Protein AF-A0A1D6JXZ4-F1 (afdb_monomer_lite)

pLDDT: mean 78.49, std 19.53, range [36.81, 97.44]

InterPro domains:
  IPR023214 HAD superfamily [G3DSA:3.40.50.1000] (1-34)
  IPR023214 HAD superfamily [G3DSA:3.40.50.1000] (35-89)
  IPR036412 HAD-like superfamily [SSF56784] (4-90)

Structure (mmCIF, N/CA/C/O backbone):
data_AF-A0A1D6JXZ4-F1
#
_entry.id   AF-A0A1D6JXZ4-F1
#
loop_
_atom_site.group_PDB
_atom_site.id
_atom_site.type_symbol
_atom_site.label_atom_id
_atom_site.label_alt_id
_atom_site.label_comp_id
_atom_site.label_asym_id
_atom_site.label_entity_id
_atom_site.label_seq_id
_atom_site.pdbx_PDB_ins_code
_atom_site.Cartn_x
_atom_site.Cartn_y
_atom_site.Cartn_z
_atom_site.occupancy
_atom_site.B_iso_or_equiv
_atom_site.auth_seq_id
_atom_site.auth_comp_id
_atom_site.auth_asym_id
_atom_site.auth_atom_id
_atom_site.pdbx_PDB_model_num
ATOM 1 N N . MET A 1 1 ? 16.471 -0.817 -5.399 1.00 78.06 1 MET A N 1
ATOM 2 C CA . MET A 1 1 ? 15.579 -1.460 -6.419 1.00 78.06 1 MET A CA 1
ATOM 3 C C . MET A 1 1 ? 15.752 -2.975 -6.633 1.00 78.06 1 MET A C 1
ATOM 5 O O . MET A 1 1 ? 14.741 -3.645 -6.815 1.00 78.06 1 MET A O 1
ATOM 9 N N . VAL A 1 2 ? 16.972 -3.546 -6.644 1.00 85.94 2 VAL A N 1
ATOM 10 C CA . VAL A 1 2 ? 17.235 -4.952 -7.070 1.00 85.94 2 VAL A CA 1
ATOM 11 C C . VAL A 1 2 ? 16.338 -5.997 -6.388 1.00 85.94 2 VAL A C 1
ATOM 13 O O . VAL A 1 2 ? 15.862 -6.926 -7.038 1.00 85.94 2 VAL A O 1
ATOM 16 N N . HIS A 1 3 ? 16.081 -5.846 -5.087 1.00 90.06 3 HIS A N 1
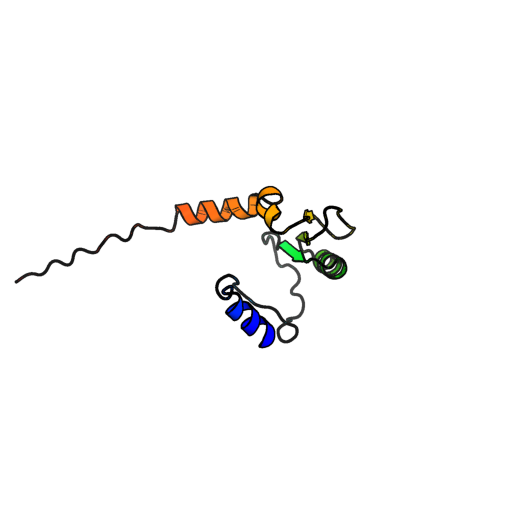ATOM 17 C CA . HIS A 1 3 ? 15.241 -6.784 -4.341 1.00 90.06 3 HIS A CA 1
ATOM 18 C C . HIS A 1 3 ? 13.760 -6.719 -4.742 1.00 90.06 3 HIS A C 1
ATOM 20 O O . HIS A 1 3 ? 13.152 -7.769 -4.940 1.00 90.06 3 HIS A O 1
ATOM 26 N N . ALA A 1 4 ? 13.202 -5.516 -4.909 1.00 90.44 4 ALA A N 1
ATOM 27 C CA . ALA A 1 4 ? 11.794 -5.319 -5.262 1.00 90.44 4 ALA A CA 1
ATOM 28 C C . ALA A 1 4 ? 11.486 -5.872 -6.660 1.00 90.44 4 ALA A C 1
ATOM 30 O O . ALA A 1 4 ? 10.597 -6.705 -6.811 1.00 90.44 4 ALA A O 1
ATOM 31 N N . VAL A 1 5 ? 12.303 -5.516 -7.657 1.00 91.69 5 VAL A N 1
ATOM 32 C CA . VAL A 1 5 ? 12.151 -6.013 -9.036 1.00 91.69 5 VAL A CA 1
ATOM 33 C C . VAL A 1 5 ? 12.240 -7.541 -9.087 1.00 91.69 5 VAL A C 1
ATOM 35 O O . VAL A 1 5 ? 11.439 -8.199 -9.746 1.00 91.69 5 VAL A O 1
ATOM 38 N N . ARG A 1 6 ? 13.177 -8.142 -8.339 1.00 94.50 6 ARG A N 1
ATOM 39 C CA . ARG A 1 6 ? 13.300 -9.605 -8.267 1.00 94.50 6 ARG A CA 1
ATOM 40 C C . ARG A 1 6 ? 12.063 -10.270 -7.655 1.00 94.50 6 ARG A C 1
ATOM 42 O O . ARG A 1 6 ? 11.734 -11.384 -8.058 1.00 94.50 6 ARG A O 1
ATOM 49 N N . ALA A 1 7 ? 11.424 -9.639 -6.672 1.00 95.06 7 ALA A N 1
ATOM 50 C CA . ALA A 1 7 ? 10.200 -10.151 -6.065 1.00 95.06 7 ALA A CA 1
ATOM 51 C C . ALA A 1 7 ? 9.018 -10.063 -7.042 1.00 95.06 7 ALA A C 1
ATOM 53 O O . ALA A 1 7 ? 8.380 -11.083 -7.286 1.00 95.06 7 ALA A O 1
ATOM 54 N N . LEU A 1 8 ? 8.799 -8.902 -7.669 1.00 95.25 8 LEU A N 1
ATOM 55 C CA . LEU A 1 8 ? 7.722 -8.695 -8.647 1.00 95.25 8 LEU A CA 1
ATOM 56 C C . LEU A 1 8 ? 7.808 -9.678 -9.816 1.00 95.25 8 LEU A C 1
ATOM 58 O O . LEU A 1 8 ? 6.818 -10.327 -10.140 1.00 95.25 8 LEU A O 1
ATOM 62 N N . LYS A 1 9 ? 9.012 -9.897 -10.355 1.00 95.62 9 LYS A N 1
ATOM 63 C CA . LYS A 1 9 ? 9.246 -10.885 -11.416 1.00 95.62 9 LYS A CA 1
ATOM 64 C C . LYS A 1 9 ? 8.884 -12.313 -11.007 1.00 95.62 9 LYS A C 1
ATOM 66 O O . LYS A 1 9 ? 8.389 -13.095 -11.808 1.00 95.62 9 LYS A O 1
ATOM 71 N N . ARG A 1 10 ? 9.153 -12.693 -9.755 1.00 97.12 10 ARG A N 1
ATOM 72 C CA . ARG A 1 10 ? 8.805 -14.032 -9.242 1.00 97.12 10 ARG A CA 1
ATOM 73 C C . ARG A 1 10 ? 7.308 -14.202 -9.017 1.00 97.12 10 ARG A C 1
ATOM 75 O O . ARG A 1 10 ? 6.833 -15.330 -9.071 1.00 97.12 10 ARG A O 1
ATOM 82 N N . LEU A 1 11 ? 6.613 -13.106 -8.730 1.00 97.00 11 LEU A N 1
ATOM 83 C CA . LEU A 1 11 ? 5.168 -13.077 -8.538 1.00 97.00 11 LEU A CA 1
ATOM 84 C C . LEU A 1 11 ? 4.404 -12.880 -9.855 1.00 97.00 11 LEU A C 1
ATOM 86 O O . LEU A 1 11 ? 3.199 -13.094 -9.867 1.00 97.00 11 LEU A O 1
ATOM 90 N N . GLY A 1 12 ? 5.087 -12.508 -10.944 1.00 96.25 12 GLY A N 1
ATOM 91 C CA . GLY A 1 12 ? 4.457 -12.210 -12.232 1.00 96.25 12 GLY A CA 1
ATOM 92 C C . GLY A 1 12 ? 3.639 -10.918 -12.210 1.00 96.25 12 GLY A C 1
ATOM 93 O O . GLY A 1 12 ? 2.596 -10.864 -12.840 1.00 96.25 12 GLY 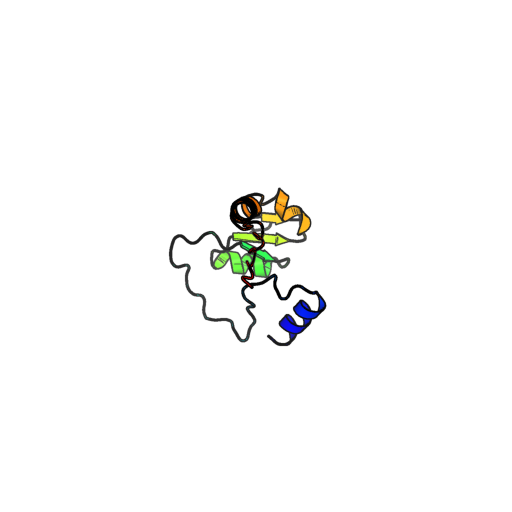A O 1
ATOM 94 N N . LEU A 1 13 ? 4.083 -9.914 -11.444 1.00 96.50 13 LEU A N 1
ATOM 95 C CA . LEU A 1 13 ? 3.387 -8.630 -11.254 1.00 96.50 13 LEU A CA 1
ATOM 96 C C . LEU A 1 13 ? 4.180 -7.445 -11.827 1.00 96.50 13 LEU A C 1
ATOM 98 O O . LEU A 1 13 ? 4.053 -6.317 -11.367 1.00 96.50 13 LEU A O 1
ATOM 102 N N . GLU A 1 14 ? 5.101 -7.704 -12.747 1.00 92.62 14 GLU A N 1
ATOM 103 C CA . GLU A 1 14 ? 6.050 -6.700 -13.245 1.00 92.62 14 GLU A CA 1
ATOM 104 C C . GLU A 1 14 ? 5.438 -5.690 -14.226 1.00 92.62 14 GLU A C 1
ATOM 106 O O . GLU A 1 14 ? 5.997 -4.615 -14.410 1.00 92.62 14 GLU A O 1
ATOM 111 N N . ASP A 1 15 ? 4.284 -6.013 -14.801 1.00 92.75 15 ASP A N 1
ATOM 112 C CA . ASP A 1 15 ? 3.483 -5.186 -15.710 1.00 92.75 15 ASP A CA 1
ATOM 113 C C . ASP A 1 15 ? 2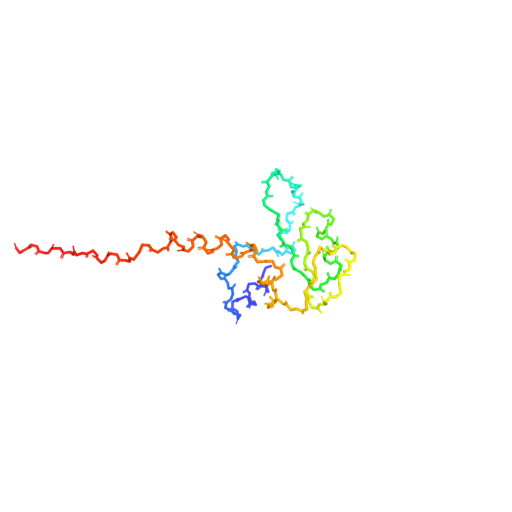.323 -4.456 -15.013 1.00 92.75 15 ASP A C 1
ATOM 115 O O . ASP A 1 15 ? 1.666 -3.617 -15.620 1.00 92.75 15 ASP A O 1
ATOM 119 N N . CYS A 1 16 ? 2.087 -4.742 -13.731 1.00 92.44 16 CYS A N 1
ATOM 120 C CA . CYS A 1 16 ? 0.985 -4.177 -12.951 1.00 92.44 16 CYS A CA 1
ATOM 121 C C . CYS A 1 16 ? 1.299 -2.796 -12.345 1.00 92.44 16 CYS A C 1
ATOM 123 O O . CYS A 1 16 ? 0.441 -2.212 -11.689 1.00 92.44 16 CYS A O 1
ATOM 125 N N . PHE A 1 17 ? 2.527 -2.293 -12.496 1.00 91.00 17 PHE A N 1
ATOM 126 C CA . PHE A 1 17 ? 2.982 -1.056 -11.860 1.00 91.00 17 PHE A CA 1
ATOM 127 C C . PHE A 1 17 ? 3.655 -0.131 -12.875 1.00 91.00 17 PHE A C 1
ATOM 129 O O . PHE A 1 17 ? 4.591 -0.536 -13.562 1.00 91.00 17 PHE A O 1
ATOM 136 N N . GLU A 1 18 ? 3.243 1.137 -12.906 1.00 87.44 18 GLU A N 1
ATOM 137 C CA . GLU A 1 18 ? 3.863 2.179 -13.744 1.00 87.44 18 GLU A CA 1
ATOM 138 C C . GLU A 1 18 ? 5.233 2.630 -13.215 1.00 87.44 18 GLU A C 1
ATOM 140 O O . GLU A 1 18 ? 6.106 3.057 -13.973 1.00 87.44 18 GLU A O 1
ATOM 145 N N . GLY A 1 19 ? 5.448 2.517 -11.902 1.00 86.69 19 GLY A N 1
ATOM 146 C CA . GLY A 1 19 ? 6.678 2.937 -11.244 1.00 86.69 19 GLY A CA 1
ATOM 147 C C . GLY A 1 19 ? 6.922 2.210 -9.926 1.00 86.69 19 GLY A C 1
ATOM 148 O O . GLY A 1 19 ? 5.998 1.765 -9.252 1.00 86.69 19 GLY A O 1
ATOM 149 N N . ILE A 1 20 ? 8.198 2.095 -9.546 1.00 86.19 20 ILE A N 1
ATOM 150 C CA . ILE A 1 20 ? 8.624 1.514 -8.268 1.00 86.19 20 ILE A CA 1
ATOM 151 C C . ILE A 1 20 ? 9.487 2.541 -7.547 1.00 86.19 20 ILE A C 1
ATOM 153 O O . ILE A 1 20 ? 10.565 2.897 -8.024 1.00 86.19 20 ILE A O 1
ATOM 157 N N . ILE A 1 21 ? 9.038 2.969 -6.369 1.00 83.38 21 ILE A N 1
ATOM 158 C CA . ILE A 1 21 ? 9.798 3.857 -5.491 1.00 83.38 21 ILE A CA 1
ATOM 159 C C . ILE A 1 21 ? 10.515 3.010 -4.439 1.00 83.38 21 ILE A C 1
ATOM 161 O O . ILE A 1 21 ? 9.925 2.149 -3.788 1.00 83.38 21 ILE A O 1
ATOM 165 N N . CYS A 1 22 ? 11.806 3.251 -4.251 1.0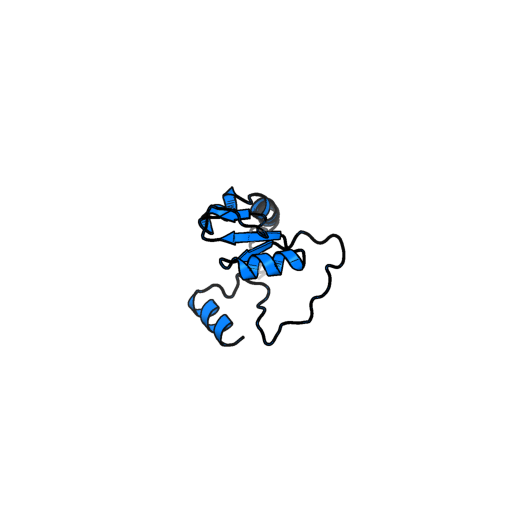0 75.31 22 CYS A N 1
ATOM 166 C CA . CYS A 1 22 ? 12.586 2.673 -3.165 1.00 75.31 22 CYS A CA 1
ATOM 167 C C . CYS A 1 22 ? 13.462 3.747 -2.525 1.00 75.31 22 CYS A C 1
ATOM 169 O O . CYS A 1 22 ? 13.575 4.852 -3.045 1.00 75.31 22 CYS A O 1
ATOM 171 N N . PHE A 1 23 ? 14.113 3.424 -1.406 1.00 75.88 23 PHE A N 1
ATOM 172 C CA . PHE A 1 23 ? 14.947 4.385 -0.678 1.00 75.88 23 PHE A CA 1
ATOM 173 C C . PHE A 1 23 ? 15.972 5.103 -1.574 1.00 75.88 23 PHE A C 1
ATOM 175 O O . PHE A 1 23 ? 16.202 6.295 -1.406 1.00 75.88 23 PHE A O 1
ATOM 182 N N . GLU A 1 24 ? 16.543 4.402 -2.559 1.00 71.12 24 GLU A N 1
ATOM 183 C CA . GLU A 1 24 ? 17.514 4.988 -3.489 1.00 71.12 24 GLU A CA 1
ATOM 184 C C . GLU A 1 24 ? 16.909 5.986 -4.497 1.00 71.12 24 GLU A C 1
ATOM 186 O O . GLU A 1 24 ? 17.649 6.769 -5.084 1.00 71.12 24 GLU A O 1
ATOM 191 N N . THR A 1 25 ? 15.589 5.957 -4.710 1.00 64.31 25 THR A N 1
ATOM 192 C CA . THR A 1 25 ? 14.855 6.789 -5.681 1.00 64.31 25 THR A CA 1
ATOM 193 C C . THR A 1 25 ? 13.825 7.706 -5.019 1.00 64.31 25 THR A C 1
ATOM 195 O O . THR A 1 25 ? 12.979 8.276 -5.708 1.00 64.31 25 THR A O 1
ATOM 198 N N . LEU A 1 26 ? 13.876 7.853 -3.688 1.00 67.94 26 LEU A N 1
ATOM 199 C CA . LEU A 1 26 ? 13.077 8.836 -2.962 1.00 67.94 26 LEU A CA 1
ATOM 200 C C . LEU A 1 26 ? 13.555 10.241 -3.347 1.00 67.94 26 LEU A C 1
ATOM 202 O O . LEU A 1 26 ? 14.519 10.765 -2.791 1.00 67.94 26 LEU A O 1
ATOM 206 N N . ASN A 1 27 ? 12.870 10.851 -4.313 1.00 59.97 27 ASN A N 1
ATOM 207 C CA . ASN A 1 27 ? 12.954 12.289 -4.531 1.00 59.97 27 ASN A CA 1
ATOM 208 C C . ASN A 1 27 ? 12.333 13.028 -3.329 1.00 59.97 27 ASN A C 1
ATOM 210 O O . ASN A 1 27 ? 11.431 12.489 -2.680 1.00 59.97 27 ASN A O 1
ATOM 214 N N . PRO A 1 28 ? 12.798 14.251 -3.007 1.00 53.81 28 PRO A N 1
ATOM 215 C CA . PRO A 1 28 ? 12.163 15.069 -1.978 1.00 53.81 28 PRO A CA 1
ATOM 216 C C . PRO A 1 28 ? 10.674 15.261 -2.305 1.00 53.81 28 PRO A C 1
ATOM 218 O O . PRO A 1 28 ? 10.320 15.291 -3.487 1.00 53.81 28 PRO A O 1
ATOM 221 N N . PRO A 1 29 ? 9.801 15.394 -1.288 1.00 55.97 29 PRO A N 1
ATOM 222 C CA . PRO A 1 29 ? 8.370 15.520 -1.514 1.00 55.97 29 PRO A CA 1
ATOM 223 C C . PRO A 1 29 ? 8.111 16.748 -2.384 1.00 55.97 29 PRO A C 1
ATOM 225 O O . PRO A 1 29 ? 8.382 17.881 -1.978 1.00 55.97 29 PRO A O 1
ATOM 228 N N . CYS A 1 30 ? 7.605 16.520 -3.594 1.00 48.09 30 CYS A N 1
ATOM 229 C CA . CYS A 1 30 ? 6.969 17.582 -4.346 1.00 48.09 30 CYS A CA 1
ATOM 230 C C . CYS A 1 30 ? 5.650 17.868 -3.613 1.00 48.09 30 CYS A C 1
ATOM 232 O O . CYS A 1 30 ? 4.862 16.935 -3.444 1.00 48.09 30 CYS A O 1
ATOM 234 N N . PRO A 1 31 ? 5.410 19.086 -3.098 1.00 53.69 31 PRO A N 1
ATOM 235 C CA . PRO A 1 31 ? 4.101 19.411 -2.549 1.00 53.69 31 PRO A CA 1
ATOM 236 C C . PRO A 1 31 ? 3.048 19.198 -3.647 1.00 53.69 31 PRO A C 1
ATOM 238 O O . PRO A 1 31 ? 3.363 19.450 -4.813 1.00 53.69 31 PRO A O 1
ATOM 241 N N . PRO A 1 32 ? 1.829 18.743 -3.311 1.00 54.38 32 PRO A N 1
ATOM 242 C CA . PRO A 1 32 ? 0.789 18.512 -4.306 1.00 54.38 32 PRO A CA 1
ATOM 243 C C . PRO A 1 32 ? 0.572 19.789 -5.129 1.00 54.38 32 PRO A C 1
ATOM 245 O O . PRO A 1 32 ? 0.262 20.855 -4.592 1.00 54.38 32 PRO A O 1
ATOM 248 N N . GLN A 1 33 ? 0.820 19.692 -6.435 1.00 50.41 33 GLN A N 1
ATOM 249 C CA . GLN A 1 33 ? 0.631 20.778 -7.391 1.00 50.41 33 GLN A CA 1
ATOM 250 C C . GLN A 1 33 ? -0.722 20.576 -8.081 1.00 50.41 33 GLN A C 1
ATOM 252 O O . GLN A 1 33 ? -0.822 19.779 -9.010 1.00 50.41 33 GLN A O 1
ATOM 257 N N . GLY A 1 34 ? -1.739 21.322 -7.641 1.00 53.09 34 GLY A N 1
ATOM 258 C CA . GLY A 1 34 ? -3.031 21.451 -8.329 1.00 53.09 34 GLY A CA 1
ATOM 259 C C . GLY A 1 34 ? -4.058 20.349 -8.048 1.00 53.09 34 GLY A C 1
ATOM 260 O O . GLY A 1 34 ? -3.794 19.426 -7.281 1.00 53.09 34 GLY A O 1
ATOM 261 N N . ASP A 1 35 ? -5.232 20.501 -8.674 1.00 55.44 35 ASP A N 1
ATOM 262 C CA . ASP A 1 35 ? -6.385 19.586 -8.658 1.00 55.44 35 ASP A CA 1
ATOM 263 C C . ASP A 1 35 ? -6.032 18.243 -9.327 1.00 55.44 35 ASP A C 1
ATOM 265 O O . ASP A 1 35 ? -6.468 17.941 -10.436 1.00 55.44 35 ASP A O 1
ATOM 269 N N . GLN A 1 36 ? -5.166 17.463 -8.685 1.00 57.66 36 GLN A N 1
ATOM 270 C CA . GLN A 1 36 ? -4.898 16.079 -9.058 1.00 57.66 36 GLN A CA 1
ATOM 271 C C . GLN A 1 36 ? -5.941 15.186 -8.393 1.00 57.66 36 GLN A C 1
ATOM 273 O O . GLN A 1 36 ? -6.387 15.464 -7.275 1.00 57.66 36 GLN A O 1
ATOM 278 N N . GLU A 1 37 ? -6.330 14.116 -9.079 1.00 63.62 37 GLU A N 1
ATOM 279 C CA . GLU A 1 37 ? -7.146 13.083 -8.455 1.00 63.62 37 GLU A CA 1
ATOM 280 C C . GLU A 1 37 ? -6.423 12.524 -7.221 1.00 63.62 37 GLU A C 1
ATOM 282 O O . GLU A 1 37 ? -5.189 12.440 -7.207 1.00 63.62 37 GLU A O 1
ATOM 287 N N . PRO A 1 38 ? -7.159 12.227 -6.139 1.00 70.06 38 PRO A N 1
ATOM 288 C CA . PRO A 1 38 ? -6.550 11.870 -4.869 1.00 70.06 38 PRO A CA 1
ATOM 289 C C . PRO A 1 38 ? -5.753 10.568 -5.000 1.00 70.06 38 PRO A C 1
ATOM 291 O O . PRO A 1 38 ? -6.322 9.493 -5.163 1.00 70.06 38 PRO A O 1
ATOM 294 N N . GLU A 1 39 ? -4.427 10.655 -4.872 1.00 86.19 39 GLU A N 1
ATOM 295 C CA . GLU A 1 39 ? -3.561 9.477 -4.806 1.00 86.19 39 GLU A CA 1
ATOM 296 C C . GLU A 1 39 ? -3.927 8.636 -3.569 1.00 86.19 39 GLU A C 1
ATOM 298 O O . GLU A 1 39 ? -3.874 9.109 -2.422 1.00 86.19 39 GLU A O 1
ATOM 303 N N . ILE A 1 40 ? -4.327 7.381 -3.808 1.00 91.88 40 ILE A N 1
ATOM 304 C CA . ILE A 1 40 ? -4.738 6.450 -2.755 1.00 91.88 40 ILE A CA 1
ATOM 305 C C . ILE A 1 40 ? -3.549 5.616 -2.285 1.00 91.88 40 ILE A C 1
ATOM 307 O O . ILE A 1 40 ? -2.903 4.906 -3.054 1.00 91.88 40 ILE A O 1
ATOM 311 N N . PHE A 1 41 ? -3.303 5.649 -0.979 1.00 93.94 41 PHE A N 1
ATOM 312 C CA . PHE A 1 41 ? -2.203 4.961 -0.326 1.00 93.94 41 PHE A CA 1
ATOM 313 C C . PHE A 1 41 ? -2.687 3.788 0.532 1.00 93.94 41 PHE A C 1
ATOM 315 O O . PHE A 1 41 ? -3.312 3.981 1.579 1.00 93.94 41 PHE A O 1
ATOM 322 N N . PHE A 1 42 ? -2.351 2.569 0.103 1.00 95.75 42 PHE A N 1
ATOM 323 C CA . PHE A 1 42 ? -2.649 1.321 0.808 1.00 95.75 42 PHE A CA 1
ATOM 324 C C . PHE A 1 42 ? -1.421 0.819 1.573 1.00 95.75 42 PHE A C 1
ATOM 326 O O . PHE A 1 42 ? -0.354 0.649 0.988 1.00 95.75 42 PHE A O 1
ATOM 333 N N . ASP A 1 43 ? -1.574 0.532 2.865 1.00 96.00 43 ASP A N 1
ATOM 334 C CA . ASP A 1 43 ? -0.496 -0.022 3.696 1.00 96.00 43 ASP A CA 1
ATOM 335 C C . ASP A 1 43 ? -1.087 -0.780 4.904 1.00 96.00 43 ASP A C 1
ATOM 337 O O . ASP A 1 43 ? -2.180 -0.458 5.375 1.00 96.00 43 ASP A O 1
ATOM 341 N N . ASP A 1 44 ? -0.399 -1.799 5.419 1.00 95.88 44 ASP A N 1
ATOM 342 C CA . ASP A 1 44 ? -0.820 -2.579 6.596 1.00 95.88 44 ASP A CA 1
ATOM 343 C C . ASP A 1 44 ? -0.221 -2.046 7.920 1.00 95.88 44 ASP A C 1
ATOM 345 O O . ASP A 1 44 ? -0.629 -2.419 9.029 1.00 95.88 44 ASP A O 1
ATOM 349 N N . SER A 1 45 ? 0.719 -1.103 7.830 1.00 95.69 45 SER A N 1
ATOM 350 C CA . SER A 1 45 ? 1.373 -0.434 8.948 1.00 95.69 45 SER A CA 1
ATOM 351 C C . SER A 1 45 ? 0.682 0.882 9.298 1.00 95.69 45 SER A C 1
ATOM 353 O O . SER A 1 45 ? 0.739 1.878 8.575 1.00 95.69 45 SER A O 1
ATOM 355 N N . VAL A 1 46 ? 0.148 0.953 10.521 1.00 95.12 46 VAL A N 1
ATOM 356 C CA . VAL A 1 46 ? -0.437 2.186 11.091 1.00 95.12 46 VAL A CA 1
ATOM 357 C C . VAL A 1 46 ? 0.527 3.377 11.015 1.00 95.12 46 VAL A C 1
ATOM 359 O O . VAL A 1 46 ? 0.089 4.507 10.810 1.00 95.12 46 VAL A O 1
ATOM 362 N N . ARG A 1 47 ? 1.839 3.145 11.163 1.00 94.88 47 ARG A N 1
ATOM 363 C CA . ARG A 1 47 ? 2.843 4.219 11.091 1.00 94.88 47 ARG A CA 1
ATOM 364 C C . ARG A 1 47 ? 2.955 4.799 9.682 1.00 94.88 47 ARG A C 1
ATOM 366 O O . ARG A 1 47 ? 3.051 6.014 9.544 1.00 94.88 47 ARG A O 1
ATOM 373 N N . ASN A 1 48 ? 2.916 3.944 8.664 1.00 94.06 48 ASN A N 1
ATOM 374 C CA . ASN A 1 48 ? 3.030 4.366 7.272 1.00 94.06 48 ASN A CA 1
ATOM 375 C C . ASN A 1 48 ? 1.768 5.119 6.852 1.00 94.06 48 ASN A C 1
ATOM 377 O O . ASN A 1 48 ? 1.867 6.207 6.298 1.00 94.06 48 ASN A O 1
ATOM 381 N N . ILE A 1 49 ? 0.593 4.609 7.228 1.00 95.88 49 ILE A N 1
ATOM 382 C CA . ILE A 1 49 ? -0.694 5.284 7.019 1.00 95.88 49 ILE A CA 1
ATOM 383 C C . ILE A 1 49 ? -0.704 6.686 7.634 1.00 95.88 49 ILE A C 1
ATOM 385 O O . ILE A 1 49 ? -1.091 7.656 6.986 1.00 95.88 49 ILE A O 1
ATOM 389 N N . GLN A 1 50 ? -0.228 6.827 8.873 1.00 94.69 50 GLN A N 1
ATOM 390 C CA . GLN A 1 50 ? -0.140 8.137 9.518 1.00 94.69 50 GLN A CA 1
ATOM 391 C C . GLN A 1 50 ? 0.828 9.088 8.803 1.00 94.69 50 GLN A C 1
ATOM 393 O O . GLN A 1 50 ? 0.533 10.278 8.722 1.00 94.69 50 GLN A O 1
ATOM 398 N N . ALA A 1 51 ? 1.951 8.586 8.281 1.00 92.31 51 ALA A N 1
ATOM 399 C CA . ALA A 1 51 ? 2.897 9.386 7.504 1.00 92.31 51 ALA A CA 1
ATOM 400 C C . ALA A 1 51 ? 2.301 9.824 6.155 1.00 92.31 51 ALA A C 1
ATOM 402 O O . ALA A 1 51 ? 2.345 11.009 5.833 1.00 92.31 51 ALA A O 1
ATOM 403 N N . GLY A 1 52 ? 1.667 8.905 5.420 1.00 90.75 52 GLY A N 1
ATOM 404 C CA . GLY A 1 52 ? 0.971 9.208 4.166 1.00 90.75 52 GLY A CA 1
ATOM 405 C C . GLY A 1 52 ? -0.109 10.274 4.357 1.00 90.75 52 GLY A C 1
ATOM 406 O O . GLY A 1 52 ? -0.192 11.237 3.598 1.00 90.75 52 GLY A O 1
ATOM 407 N N . LYS A 1 53 ? -0.864 10.190 5.459 1.00 91.94 53 LYS A N 1
ATOM 408 C CA . LYS A 1 53 ? -1.892 11.188 5.769 1.00 91.94 53 LYS A CA 1
ATOM 409 C C . LYS A 1 53 ? -1.323 12.585 6.020 1.00 91.94 53 LYS A C 1
ATOM 411 O O . LYS A 1 53 ? -1.967 13.573 5.679 1.00 91.94 53 LYS A O 1
ATOM 416 N N . GLN A 1 54 ? -0.131 12.689 6.611 1.00 90.38 54 GLN A N 1
ATOM 417 C CA . GLN A 1 54 ? 0.521 13.979 6.882 1.00 90.38 54 GLN A CA 1
ATOM 418 C C . GLN A 1 54 ? 0.977 14.696 5.610 1.00 90.38 54 GLN A C 1
ATOM 420 O O . GLN A 1 54 ? 1.059 15.922 5.617 1.00 90.38 54 GLN A O 1
ATOM 425 N N . ILE A 1 55 ? 1.248 13.953 4.536 1.00 87.38 55 ILE A N 1
ATOM 426 C CA . ILE A 1 55 ? 1.628 14.516 3.234 1.00 87.38 55 ILE A CA 1
ATOM 427 C C . ILE A 1 55 ? 0.433 14.682 2.282 1.00 87.38 55 ILE A C 1
ATOM 429 O O . ILE A 1 55 ? 0.624 15.075 1.138 1.00 87.38 55 ILE A O 1
ATOM 433 N N . GLY A 1 56 ? -0.793 14.440 2.762 1.00 87.38 56 GLY A N 1
ATOM 434 C CA . GLY A 1 56 ? -2.026 14.718 2.023 1.00 87.38 56 GLY A CA 1
ATOM 435 C C . GLY A 1 56 ? -2.589 13.558 1.201 1.00 87.38 56 GLY A C 1
ATOM 436 O O . GLY A 1 56 ? -3.546 13.783 0.471 1.00 87.38 56 GLY A O 1
ATOM 437 N N . LEU A 1 57 ? -2.058 12.338 1.334 1.00 89.94 57 LEU A N 1
ATOM 438 C CA . LEU A 1 57 ? -2.599 11.162 0.638 1.00 89.94 57 LEU A CA 1
ATOM 439 C C . LEU A 1 57 ? -3.950 10.723 1.226 1.00 89.94 57 LEU A C 1
ATOM 441 O O . LEU A 1 57 ? -4.211 10.911 2.424 1.00 89.94 57 LEU A O 1
ATOM 445 N N . HIS A 1 58 ? -4.781 10.086 0.397 1.00 92.56 58 HIS A N 1
ATOM 446 C CA . HIS A 1 58 ? -5.989 9.381 0.838 1.00 92.56 58 HIS A CA 1
ATOM 447 C C . HIS A 1 58 ? -5.602 7.975 1.295 1.00 92.56 58 HIS A C 1
ATOM 449 O O . HIS A 1 58 ? -5.066 7.201 0.512 1.00 92.56 58 HIS A O 1
ATOM 455 N N . THR A 1 59 ? -5.796 7.631 2.568 1.00 95.12 59 THR A N 1
ATOM 456 C CA . THR A 1 59 ? -5.124 6.459 3.158 1.00 95.12 59 THR A CA 1
ATOM 457 C C . THR A 1 59 ? -6.064 5.307 3.510 1.00 95.12 59 THR A C 1
ATOM 459 O O . THR A 1 59 ? -7.108 5.486 4.143 1.00 95.12 59 THR A O 1
ATOM 462 N N . VAL A 1 60 ? -5.652 4.082 3.174 1.00 96.38 60 VAL A N 1
ATOM 463 C CA . VAL A 1 60 ? -6.413 2.847 3.401 1.00 96.38 60 VAL A CA 1
ATOM 464 C C . VAL A 1 60 ? -5.566 1.851 4.190 1.00 96.38 60 VAL A C 1
ATOM 466 O O . VAL A 1 60 ? -4.610 1.275 3.674 1.00 96.38 60 VAL A O 1
ATOM 469 N N . LEU A 1 61 ? -5.921 1.632 5.459 1.00 97.44 61 LEU A N 1
ATOM 470 C CA . LEU A 1 61 ? -5.263 0.628 6.297 1.00 97.44 61 LEU A CA 1
ATOM 471 C C . LEU A 1 61 ? -5.783 -0.769 5.948 1.00 97.44 61 LEU A C 1
ATOM 473 O O . LEU A 1 61 ? -6.978 -1.020 6.079 1.00 97.44 61 LEU A O 1
ATOM 477 N N . VAL A 1 62 ? -4.902 -1.696 5.580 1.00 97.06 62 VAL A N 1
ATOM 478 C CA . VAL A 1 62 ? -5.298 -3.06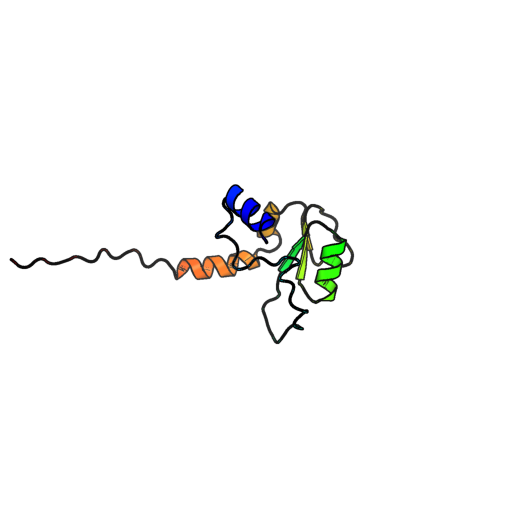6 5.218 1.00 97.06 62 VAL A CA 1
ATOM 479 C C . VAL A 1 62 ? -4.938 -4.070 6.319 1.00 97.06 62 VAL A C 1
ATOM 481 O O . VAL A 1 62 ? -3.952 -3.909 7.035 1.00 97.06 62 VAL A O 1
ATOM 484 N N . GLY A 1 63 ? -5.750 -5.116 6.479 1.00 95.56 63 GLY A N 1
ATOM 485 C CA . GLY A 1 63 ? -5.560 -6.187 7.461 1.00 95.56 63 GLY A CA 1
ATOM 486 C C . GLY A 1 63 ? -6.298 -5.975 8.786 1.00 95.56 63 GLY A C 1
ATOM 487 O O . GLY A 1 63 ? -6.119 -6.765 9.714 1.00 95.56 63 GLY A O 1
ATOM 488 N N . LYS A 1 64 ? -7.102 -4.909 8.919 1.00 90.44 64 LYS A N 1
ATOM 489 C CA . LYS A 1 64 ? -7.869 -4.587 10.136 1.00 90.44 64 LYS A CA 1
ATOM 490 C C . LYS A 1 64 ? -9.208 -3.950 9.778 1.00 90.44 64 LYS A C 1
ATOM 492 O O . LYS A 1 64 ? -9.243 -3.017 8.989 1.00 90.44 64 LYS A O 1
ATOM 497 N N . SER A 1 65 ? -10.288 -4.365 10.438 1.00 88.38 65 SER A N 1
ATOM 498 C CA . SER A 1 65 ? -11.605 -3.719 10.304 1.00 88.38 65 SER A CA 1
ATOM 499 C C . SER A 1 65 ? -11.692 -2.387 11.039 1.00 88.38 65 SER A C 1
ATOM 501 O O . SER A 1 65 ? -12.426 -1.487 10.635 1.00 88.38 65 SER A O 1
ATOM 503 N N . GLN A 1 66 ? -10.954 -2.238 12.141 1.00 91.50 66 GLN A N 1
ATOM 504 C CA . GLN A 1 66 ? -11.051 -1.039 12.960 1.00 91.50 66 GLN A CA 1
ATOM 505 C C . GLN A 1 66 ? -10.205 0.098 12.383 1.00 91.50 66 GLN A C 1
ATOM 507 O O . GLN A 1 66 ? -8.972 0.058 12.400 1.00 91.50 66 GLN A O 1
ATOM 512 N N . ARG A 1 67 ? -10.883 1.171 11.969 1.00 92.25 67 ARG A N 1
ATOM 513 C CA . ARG A 1 67 ? -10.244 2.427 11.575 1.00 92.25 67 ARG A CA 1
ATOM 514 C C . ARG A 1 67 ? -9.463 3.043 12.737 1.00 92.25 67 ARG A C 1
ATOM 516 O O . ARG A 1 67 ? -9.951 3.116 13.867 1.00 92.25 67 ARG A O 1
ATOM 523 N N . VAL A 1 68 ? -8.263 3.534 12.431 1.00 91.50 68 VAL A N 1
ATOM 524 C CA . VAL A 1 68 ? -7.363 4.224 13.366 1.00 91.50 68 VAL A CA 1
ATOM 525 C C . VAL A 1 68 ? -7.212 5.700 13.004 1.00 91.50 68 VAL A C 1
ATOM 527 O O . VAL A 1 68 ? -7.460 6.112 11.871 1.00 91.50 68 VAL A O 1
ATOM 530 N N . LYS A 1 69 ? -6.752 6.514 13.960 1.00 89.38 69 LYS A N 1
ATOM 531 C CA . LYS A 1 69 ? -6.424 7.920 13.698 1.00 89.38 69 LYS A CA 1
ATOM 532 C C . LYS A 1 69 ? -5.327 8.009 12.631 1.00 89.38 69 LYS A C 1
ATOM 534 O O . LYS A 1 69 ? -4.236 7.474 12.830 1.00 89.38 69 LYS A O 1
ATOM 539 N N . GLY A 1 70 ? -5.625 8.712 11.540 1.00 86.69 70 GLY A N 1
ATOM 540 C CA . GLY A 1 70 ? -4.739 8.872 10.385 1.00 86.69 70 GLY A CA 1
ATOM 541 C C . GLY A 1 70 ? -5.082 7.982 9.186 1.00 86.69 70 GLY A C 1
ATOM 542 O O . GLY A 1 70 ? -4.526 8.220 8.126 1.00 86.69 70 GLY A O 1
ATOM 543 N N . ALA A 1 71 ? -5.995 7.015 9.329 1.00 94.56 71 ALA A N 1
ATOM 544 C CA . ALA A 1 71 ? -6.553 6.261 8.205 1.00 94.56 71 ALA A CA 1
ATOM 545 C C . ALA A 1 71 ? -7.861 6.911 7.726 1.00 94.56 71 ALA A C 1
ATOM 547 O O . ALA A 1 71 ? -8.685 7.293 8.567 1.00 94.56 71 ALA A O 1
ATOM 548 N N . ASP A 1 72 ? -8.091 7.013 6.421 1.00 94.75 72 ASP A N 1
ATOM 549 C CA . ASP A 1 72 ? -9.399 7.392 5.868 1.00 94.75 72 ASP A CA 1
ATOM 550 C C . ASP A 1 72 ? -10.334 6.182 5.836 1.00 94.75 72 ASP A C 1
ATOM 552 O O . ASP A 1 72 ? -11.445 6.253 6.365 1.00 94.75 72 ASP A O 1
ATOM 556 N N . HIS A 1 73 ? -9.819 5.039 5.376 1.00 95.31 73 HIS A N 1
ATOM 557 C CA . HIS A 1 73 ? -10.518 3.753 5.359 1.00 95.31 73 HIS A CA 1
ATOM 558 C C . HIS A 1 73 ? -9.713 2.663 6.074 1.00 95.31 73 HIS A C 1
ATOM 560 O O . HIS A 1 73 ? -8.501 2.776 6.275 1.00 95.31 73 HIS A O 1
ATOM 566 N N . ALA A 1 74 ? -10.401 1.594 6.468 1.00 96.38 74 ALA A N 1
ATOM 567 C CA . ALA A 1 74 ? -9.780 0.377 6.968 1.00 96.38 74 ALA A CA 1
ATOM 568 C C . ALA A 1 74 ? -10.475 -0.841 6.353 1.00 96.38 74 ALA A C 1
ATOM 570 O O . ALA A 1 74 ? -11.704 -0.888 6.318 1.00 96.38 74 ALA A O 1
ATOM 571 N N . LEU A 1 75 ? -9.687 -1.791 5.858 1.00 96.69 75 LEU A N 1
ATOM 572 C CA . LEU A 1 75 ? -10.145 -3.012 5.204 1.00 96.69 75 LEU A CA 1
ATOM 573 C C . LEU A 1 75 ? -9.551 -4.222 5.913 1.00 96.69 75 LEU A C 1
ATOM 575 O O . LEU A 1 75 ? -8.358 -4.253 6.214 1.00 96.69 75 LEU A O 1
ATOM 579 N N . GLU A 1 76 ? -10.354 -5.261 6.130 1.00 96.00 76 GLU A N 1
ATOM 580 C CA . GLU A 1 76 ? -9.842 -6.534 6.651 1.00 96.00 76 GLU A CA 1
ATOM 581 C C . GLU A 1 76 ? -8.964 -7.258 5.625 1.00 96.00 76 GLU A C 1
ATOM 583 O O . GLU A 1 76 ? -7.993 -7.911 6.001 1.00 96.00 76 GLU A O 1
ATOM 588 N N . SER A 1 77 ? -9.261 -7.105 4.332 1.00 96.06 77 SER A N 1
ATOM 589 C CA . SER A 1 77 ? -8.510 -7.715 3.238 1.00 96.06 77 SER A CA 1
ATOM 590 C C . SER A 1 77 ? -8.491 -6.829 1.993 1.00 96.06 77 SER A C 1
ATOM 592 O O . SER A 1 77 ? -9.442 -6.094 1.725 1.00 96.06 77 SER A O 1
ATOM 594 N N . ILE A 1 78 ? -7.436 -6.957 1.179 1.00 94.81 78 ILE A N 1
ATOM 595 C CA . ILE A 1 78 ? -7.345 -6.327 -0.151 1.00 94.81 78 ILE A CA 1
ATOM 596 C C . ILE A 1 78 ? -8.473 -6.773 -1.093 1.00 94.81 78 ILE A C 1
ATOM 598 O O . ILE A 1 78 ? -8.814 -6.069 -2.035 1.00 94.81 78 ILE A O 1
ATOM 602 N N . HIS A 1 79 ? -9.092 -7.929 -0.847 1.00 94.94 79 HIS A N 1
ATOM 603 C CA . HIS A 1 79 ? -10.204 -8.402 -1.674 1.00 94.94 79 HIS A CA 1
ATOM 604 C C . HIS A 1 79 ? -11.467 -7.544 -1.519 1.00 94.94 79 HIS A C 1
ATOM 606 O O . HIS A 1 79 ? -12.320 -7.556 -2.401 1.00 94.94 79 HIS A O 1
ATOM 612 N N . ASN A 1 80 ? -11.577 -6.773 -0.433 1.00 94.75 80 ASN A N 1
ATOM 613 C CA . ASN A 1 80 ? -12.718 -5.897 -0.178 1.00 94.75 80 ASN A CA 1
ATOM 614 C C . ASN A 1 80 ? -12.598 -4.521 -0.850 1.00 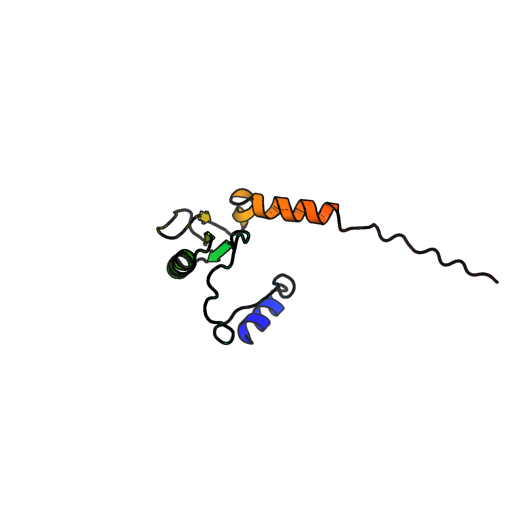94.75 80 ASN A C 1
ATOM 616 O O . ASN A 1 80 ? -13.529 -3.732 -0.740 1.00 94.75 80 ASN A O 1
ATOM 620 N N . ILE A 1 81 ? -11.489 -4.213 -1.540 1.00 92.88 81 ILE A N 1
ATOM 621 C CA . ILE A 1 81 ? -11.271 -2.882 -2.135 1.00 92.88 81 ILE A CA 1
ATOM 622 C C . ILE A 1 81 ? -12.389 -2.545 -3.129 1.00 92.88 81 ILE A C 1
ATOM 624 O O . ILE A 1 81 ? -12.937 -1.457 -3.050 1.00 92.88 81 ILE A O 1
ATOM 628 N N . ARG A 1 82 ? -12.802 -3.485 -3.989 1.00 90.94 82 ARG A N 1
ATOM 629 C CA . ARG A 1 82 ? -13.873 -3.243 -4.973 1.00 90.94 82 ARG A CA 1
ATOM 630 C C . ARG A 1 82 ? -15.217 -2.874 -4.340 1.00 90.94 82 ARG A C 1
ATOM 632 O O . ARG A 1 82 ? -15.970 -2.108 -4.920 1.00 90.94 82 ARG A O 1
ATOM 639 N N . GLU A 1 83 ? -15.534 -3.427 -3.173 1.00 91.19 83 GLU A N 1
ATOM 640 C CA . GLU A 1 83 ? -16.767 -3.088 -2.451 1.00 91.19 83 GLU A CA 1
ATOM 641 C C . GLU A 1 83 ? -16.620 -1.775 -1.672 1.00 91.19 83 GLU A C 1
ATOM 643 O O . GLU A 1 83 ? -17.560 -0.989 -1.592 1.00 91.19 83 GLU A O 1
ATOM 648 N N . ALA A 1 84 ? -15.446 -1.544 -1.084 1.00 89.12 84 ALA A N 1
ATOM 649 C CA . ALA A 1 84 ? -15.208 -0.409 -0.203 1.00 89.12 84 ALA A CA 1
ATOM 650 C C . ALA A 1 84 ? -14.859 0.895 -0.934 1.00 89.12 84 ALA A C 1
ATOM 652 O O . ALA A 1 84 ? -15.056 1.964 -0.361 1.00 89.12 84 ALA A O 1
ATOM 653 N N . LEU A 1 85 ? -14.311 0.784 -2.143 1.00 90.25 85 LEU A N 1
ATOM 654 C CA . LEU A 1 85 ? -13.889 1.868 -3.030 1.00 90.25 85 LEU A CA 1
ATOM 655 C C . LEU A 1 85 ? -14.312 1.520 -4.474 1.00 90.25 85 LEU A C 1
ATOM 657 O O . LEU A 1 85 ? -13.455 1.250 -5.324 1.00 90.25 85 LEU A O 1
ATOM 661 N N . PRO A 1 86 ? -15.628 1.413 -4.750 1.00 89.81 86 PRO A N 1
ATOM 662 C CA . PRO A 1 86 ? -16.136 1.023 -6.066 1.00 89.81 86 PRO A CA 1
ATOM 663 C C . PRO A 1 86 ? -15.729 1.997 -7.178 1.00 89.81 86 PRO A C 1
ATOM 665 O O . PRO A 1 86 ? -15.537 1.570 -8.315 1.00 89.81 86 PRO A O 1
ATOM 668 N N . GLU A 1 87 ? -15.520 3.272 -6.846 1.00 85.94 87 GLU A N 1
ATOM 669 C CA . GLU A 1 87 ? -15.106 4.327 -7.771 1.00 85.94 87 GLU A CA 1
ATOM 670 C C . GLU A 1 87 ? -13.813 3.991 -8.527 1.00 85.94 87 GLU A C 1
ATOM 672 O O . GLU A 1 87 ? -13.687 4.333 -9.699 1.00 85.94 87 GLU A O 1
ATOM 677 N N . LEU A 1 88 ? -12.904 3.220 -7.913 1.00 85.00 88 LEU A N 1
ATOM 678 C CA . LEU A 1 88 ? -11.651 2.785 -8.539 1.00 85.00 88 LEU A CA 1
ATOM 679 C C . LEU A 1 88 ? -11.850 1.874 -9.759 1.00 85.00 88 LEU A C 1
ATOM 681 O O . LEU A 1 88 ? -10.936 1.718 -10.566 1.00 85.00 88 LEU A O 1
ATOM 685 N N . TRP A 1 89 ? -13.019 1.242 -9.894 1.00 83.19 89 TRP A N 1
ATOM 686 C CA . TRP A 1 89 ? -13.352 0.397 -11.044 1.00 83.19 89 TRP A CA 1
ATOM 687 C C . TRP A 1 89 ? -14.257 1.090 -12.064 1.00 83.19 89 TRP A C 1
ATOM 689 O O . TRP A 1 89 ? -14.272 0.672 -13.219 1.00 83.19 89 TRP A O 1
ATOM 699 N N . GLU A 1 90 ? -14.964 2.160 -11.695 1.00 72.44 90 GLU A N 1
ATOM 700 C CA . GLU A 1 90 ? -15.871 2.859 -12.617 1.00 72.44 90 GLU A CA 1
ATOM 701 C C . GLU A 1 90 ? -15.130 3.593 -13.752 1.00 72.44 90 GLU A C 1
ATOM 703 O O . GLU A 1 90 ? -15.681 3.787 -14.838 1.00 72.44 90 GLU A O 1
ATOM 708 N N . GLU A 1 91 ? -13.879 3.995 -13.530 1.00 60.69 91 GLU A N 1
ATOM 709 C CA . GLU A 1 91 ? -13.023 4.630 -14.543 1.00 60.69 91 GLU A CA 1
ATOM 710 C C . GLU A 1 91 ? -12.359 3.609 -15.474 1.00 60.69 91 GLU A C 1
ATOM 712 O O . GLU A 1 91 ? -12.280 3.831 -16.684 1.00 60.69 91 GLU A O 1
ATOM 717 N N . ALA A 1 92 ? -11.951 2.457 -14.931 1.00 57.47 92 ALA A N 1
ATOM 718 C CA . ALA A 1 92 ? -11.356 1.366 -15.700 1.00 57.47 92 ALA A CA 1
ATOM 719 C C . ALA A 1 92 ? -12.368 0.732 -16.672 1.00 57.47 92 ALA A C 1
ATOM 721 O O . ALA A 1 92 ? -12.044 0.508 -17.837 1.00 57.47 92 ALA A O 1
ATOM 722 N N . GLU A 1 93 ? -13.613 0.520 -16.232 1.00 56.12 93 GLU A N 1
ATOM 723 C CA . GLU A 1 93 ? -14.671 -0.053 -17.079 1.00 56.12 93 GLU A CA 1
ATOM 724 C C . GLU A 1 93 ? -15.082 0.901 -18.221 1.00 56.12 93 GLU A C 1
ATOM 726 O O . GLU A 1 93 ? -15.360 0.455 -19.334 1.00 56.12 93 GLU A O 1
ATOM 731 N N . LYS A 1 94 ? -15.022 2.226 -18.012 1.00 54.41 94 LYS A N 1
ATOM 732 C CA . LYS A 1 94 ? -15.229 3.220 -19.086 1.00 54.41 94 LYS A CA 1
ATOM 733 C C . LYS A 1 94 ? -14.095 3.251 -20.115 1.00 54.41 94 LYS A C 1
ATOM 735 O O . LYS A 1 94 ? -14.338 3.628 -21.260 1.00 54.41 94 LYS A O 1
ATOM 740 N N . ALA A 1 95 ? -12.870 2.901 -19.722 1.00 55.91 95 ALA A N 1
ATOM 741 C CA . ALA A 1 95 ? -11.723 2.842 -20.626 1.00 55.91 95 ALA A CA 1
ATOM 742 C C . ALA A 1 95 ? -11.710 1.551 -21.468 1.00 55.91 95 ALA A C 1
ATOM 744 O O . ALA A 1 95 ? -11.346 1.600 -22.646 1.00 55.91 95 ALA A O 1
ATOM 745 N N . GLU A 1 96 ? -12.151 0.417 -20.908 1.00 52.16 96 GLU A N 1
ATOM 746 C CA . GLU A 1 96 ? -12.268 -0.859 -21.635 1.00 52.16 96 GLU A CA 1
ATOM 747 C C . GLU A 1 96 ? -13.331 -0.814 -22.748 1.00 52.16 96 GLU A C 1
ATOM 749 O O . GLU A 1 96 ? -13.085 -1.334 -23.837 1.00 52.16 96 GLU A O 1
ATOM 754 N N . ASP A 1 97 ? -14.447 -0.100 -22.558 1.00 50.28 97 ASP A N 1
ATOM 755 C CA . ASP A 1 97 ? -15.492 0.071 -23.589 1.00 50.28 97 ASP A CA 1
ATOM 756 C C . ASP A 1 97 ? -15.019 0.855 -24.838 1.00 50.28 97 ASP A C 1
ATOM 758 O O . ASP A 1 97 ? -15.689 0.863 -25.874 1.00 50.28 97 ASP A O 1
ATOM 762 N N . VAL A 1 98 ? -13.849 1.506 -24.778 1.00 54.56 98 VAL A N 1
ATOM 763 C CA . VAL A 1 98 ? -13.286 2.316 -25.878 1.00 54.56 98 VAL A CA 1
ATOM 764 C C . VAL A 1 98 ? -12.048 1.663 -26.519 1.00 54.56 98 VAL A C 1
ATOM 766 O O . VAL A 1 98 ? -11.646 2.054 -27.618 1.00 54.56 98 VAL A O 1
ATOM 769 N N . LEU A 1 99 ? -11.445 0.640 -25.898 1.00 48.56 99 LEU A N 1
ATOM 770 C CA . LEU A 1 99 ? -10.118 0.125 -26.272 1.00 48.56 99 LEU A CA 1
ATOM 771 C C . LEU A 1 99 ? -10.077 -1.361 -26.648 1.00 48.56 99 LEU A C 1
ATOM 773 O O . LEU A 1 99 ? -9.101 -2.051 -26.375 1.00 48.56 99 LEU A O 1
ATOM 777 N N . TYR A 1 100 ? -11.048 -1.822 -27.433 1.00 36.81 100 TYR A N 1
ATOM 778 C CA . TYR A 1 100 ? -10.799 -2.924 -28.367 1.00 36.81 100 TYR A CA 1
ATOM 779 C C . TYR A 1 100 ? -11.481 -2.625 -29.708 1.00 36.81 100 TYR A C 1
ATOM 781 O O . TYR A 1 100 ? -12.619 -3.042 -29.925 1.00 36.81 100 TYR A O 1
ATOM 789 N N . PRO A 1 101 ? -10.827 -1.936 -30.666 1.00 42.06 101 PRO A N 1
ATOM 790 C CA . PRO A 1 101 ? -11.197 -2.166 -32.048 1.00 42.06 101 PRO A CA 1
ATOM 791 C C . PRO A 1 101 ? -10.883 -3.639 -32.305 1.00 42.06 101 PRO A C 1
ATOM 793 O O . PRO A 1 101 ? -9.718 -4.048 -32.323 1.00 42.06 101 PRO A O 1
ATOM 796 N N . GLU A 1 102 ? -11.940 -4.445 -32.419 1.00 44.06 102 GLU A N 1
ATOM 797 C CA . GLU A 1 102 ? -11.897 -5.780 -32.997 1.00 44.06 102 GLU A CA 1
ATOM 798 C C . GLU A 1 102 ? -10.894 -5.732 -34.148 1.00 44.06 102 GLU A C 1
ATOM 800 O O . GLU A 1 102 ? -10.989 -4.862 -35.017 1.00 44.06 102 GLU A O 1
ATOM 805 N N . ARG A 1 103 ? -9.850 -6.565 -34.086 1.00 45.31 103 ARG A N 1
ATOM 806 C CA . ARG A 1 103 ? -8.829 -6.630 -35.130 1.00 45.31 103 ARG A CA 1
ATOM 807 C C . ARG A 1 103 ? -9.542 -6.889 -36.454 1.00 45.31 103 ARG A C 1
ATOM 809 O O . ARG A 1 103 ? -9.813 -8.040 -36.785 1.00 45.31 103 ARG A O 1
ATOM 816 N N . VAL A 1 104 ? -9.825 -5.831 -37.210 1.00 40.75 104 VAL A N 1
ATOM 817 C CA . VAL A 1 104 ? -10.290 -5.939 -38.586 1.00 40.75 104 VAL A CA 1
ATOM 818 C C . VAL A 1 104 ? -9.128 -6.567 -39.332 1.00 40.75 104 VAL A C 1
ATOM 820 O O . VAL A 1 104 ? -8.089 -5.939 -39.551 1.00 40.75 104 VAL A O 1
ATOM 823 N N . ALA A 1 105 ? -9.275 -7.856 -39.625 1.00 39.00 105 ALA A N 1
ATOM 824 C CA . ALA A 1 105 ? -8.373 -8.586 -40.487 1.00 39.00 105 ALA A CA 1
ATOM 825 C C . ALA A 1 105 ? -8.251 -7.798 -41.794 1.00 39.00 105 ALA A C 1
ATOM 827 O O . ALA A 1 105 ? -9.230 -7.576 -42.504 1.00 39.00 105 ALA A O 1
ATOM 828 N N . MET A 1 106 ? -7.047 -7.308 -42.064 1.00 41.66 106 MET A N 1
ATOM 829 C CA . MET A 1 106 ? -6.738 -6.594 -43.291 1.00 41.66 106 MET A CA 1
ATOM 830 C C . MET A 1 106 ? -6.715 -7.641 -44.408 1.00 41.66 106 MET A C 1
ATOM 832 O O . MET A 1 106 ? -5.793 -8.454 -44.466 1.00 41.66 106 MET A O 1
ATOM 836 N N . GLU A 1 107 ? -7.739 -7.668 -45.261 1.00 45.28 107 GLU A N 1
ATOM 837 C CA . GLU A 1 107 ? -7.713 -8.462 -46.489 1.00 45.28 107 GLU A CA 1
ATOM 838 C C . GLU A 1 107 ? -6.627 -7.903 -47.418 1.00 45.28 107 GLU A C 1
ATOM 840 O O . GLU A 1 107 ? -6.719 -6.779 -47.913 1.00 45.28 107 GLU A O 1
ATOM 845 N N . THR A 1 108 ? -5.570 -8.678 -47.650 1.00 40.12 108 THR A N 1
ATOM 846 C CA . THR A 1 108 ? -4.585 -8.399 -48.695 1.00 40.12 108 THR A CA 1
ATOM 847 C C . THR A 1 108 ? -5.073 -8.983 -50.014 1.00 40.12 108 THR A C 1
ATOM 849 O O . THR A 1 108 ? -5.098 -10.196 -50.216 1.00 40.12 108 THR A O 1
ATOM 852 N N . SER A 1 109 ? -5.441 -8.109 -50.944 1.00 48.34 109 SER A N 1
ATOM 853 C CA . SER A 1 109 ? -5.678 -8.469 -52.337 1.00 48.34 109 SER A CA 1
ATOM 854 C C . SER A 1 109 ? -4.343 -8.704 -53.051 1.00 48.34 109 SER A C 1
ATOM 856 O O . SER A 1 109 ? -3.476 -7.833 -53.097 1.00 48.34 109 SER A O 1
ATOM 858 N N . VAL A 1 110 ? -4.176 -9.904 -53.611 1.00 41.88 110 VAL A N 1
ATOM 859 C CA . VAL A 1 110 ? -3.078 -10.245 -54.524 1.00 41.88 110 VAL A CA 1
ATOM 860 C C . VAL A 1 110 ? -3.617 -10.167 -55.946 1.00 41.88 110 VAL A C 1
ATOM 862 O O . VAL A 1 110 ? -4.508 -10.930 -56.317 1.00 41.88 110 VAL A O 1
ATOM 865 N N . THR A 1 111 ? -3.083 -9.253 -56.747 1.00 49.06 111 THR A N 1
ATOM 866 C CA . THR A 1 111 ? -3.257 -9.259 -58.202 1.00 49.06 111 THR A CA 1
ATOM 867 C C . THR A 1 111 ? -2.182 -10.134 -58.841 1.00 49.06 111 THR A C 1
ATOM 869 O O . THR A 1 111 ? -1.001 -10.007 -58.513 1.00 49.06 111 THR A O 1
ATOM 872 N N . ALA A 1 112 ? -2.619 -11.038 -59.721 1.00 50.56 112 ALA A N 1
ATOM 873 C CA . ALA A 1 112 ? -1.770 -11.830 -60.611 1.00 50.56 112 ALA A CA 1
ATOM 874 C C . ALA A 1 112 ? -1.266 -11.005 -61.804 1.00 50.56 112 ALA A C 1
ATOM 876 O O . ALA A 1 112 ? -1.982 -10.056 -62.204 1.00 50.56 112 ALA A O 1
#

Organism: Zea mays (NCBI:txid4577)

Secondary structure (DSSP, 8-state):
-HHHHHHHHHHT-TTS-S----GGG----PPP-SS----EEEES-HHHHHHHHHTT-EEEEES-SS--TT-SEEES-GGGHHHH-THHHHHHHHHHTTS---------PPP-

Radius of gyration: 20.23 Å; chains: 1; bounding box: 34×36×74 Å

Foldseek 3Di:
DVVVCVVCVVVVNNVVDPDDDDPVRDDPDDQDDDDDDAAEAEDQDPVVLQVCLVSPHQYEHECDQDDDPSHPYYYNHPVCCCVVPVVVVVVVVVVVVVPDPPPPPDDDDDDD

Sequence (112 aa):
MVHAVRALKRLGLEDCFEGIICFETLNPPCPPQGDQEPEIFFDDSVRNIQAGKQIGLHTVLVGKSQRVKGADHALESIHNIREALPELWEEAEKAEDVLYPERVAMETSVTA